Protein AF-A0A183ER84-F1 (afdb_monomer_lite)

Radius of gyration: 20.69 Å; chains: 1; bounding box: 45×25×67 Å

Structure (mmCIF, N/CA/C/O backbone):
data_AF-A0A183ER84-F1
#
_entry.id   AF-A0A183ER84-F1
#
loop_
_atom_site.group_PDB
_atom_site.id
_atom_site.type_symbol
_atom_site.label_atom_id
_atom_site.label_alt_id
_atom_site.label_comp_id
_atom_site.label_asym_id
_atom_site.label_entity_id
_atom_site.label_seq_id
_atom_site.pdbx_PDB_ins_code
_atom_site.Cartn_x
_atom_site.Cartn_y
_atom_site.Cartn_z
_atom_site.occupancy
_atom_site.B_iso_or_equiv
_atom_site.auth_seq_id
_atom_site.auth_comp_id
_atom_site.auth_asym_id
_atom_site.auth_atom_id
_atom_site.pdbx_PDB_model_num
ATOM 1 N N . MET A 1 1 ? -15.157 -8.147 42.363 1.00 47.28 1 MET A N 1
ATOM 2 C CA . MET A 1 1 ? -14.446 -7.702 41.143 1.00 47.28 1 MET A CA 1
ATOM 3 C C . MET A 1 1 ? -15.245 -6.550 40.547 1.00 47.28 1 MET A C 1
ATOM 5 O O . MET A 1 1 ? -16.428 -6.760 40.306 1.00 47.28 1 MET A O 1
ATOM 9 N N . PRO A 1 2 ? -14.696 -5.331 40.411 1.00 52.72 2 PRO A N 1
ATOM 10 C CA . PRO A 1 2 ? -15.458 -4.211 39.867 1.00 52.72 2 PRO A CA 1
ATOM 11 C C . PRO A 1 2 ? -15.802 -4.482 38.396 1.00 52.72 2 PRO A C 1
ATOM 13 O O . PRO A 1 2 ? -14.928 -4.783 37.585 1.00 52.72 2 PRO A O 1
ATOM 16 N N . ASN A 1 3 ? -17.096 -4.413 38.094 1.00 53.22 3 ASN A N 1
ATOM 17 C CA . ASN A 1 3 ? -17.698 -4.636 36.786 1.00 53.22 3 ASN A CA 1
ATOM 18 C C . ASN A 1 3 ? -17.218 -3.561 35.792 1.00 53.22 3 ASN A C 1
ATOM 20 O O . ASN A 1 3 ? -17.714 -2.434 35.794 1.00 53.22 3 ASN A O 1
ATOM 24 N N . ARG A 1 4 ? -16.218 -3.891 34.968 1.00 55.91 4 ARG A N 1
ATOM 25 C CA . ARG A 1 4 ? -15.687 -3.019 33.910 1.00 55.91 4 ARG A CA 1
ATOM 26 C C . ARG A 1 4 ? -16.557 -3.122 32.656 1.00 55.91 4 ARG A C 1
ATOM 28 O O . ARG A 1 4 ? -16.133 -3.695 31.664 1.00 55.91 4 ARG A O 1
ATOM 35 N N . ASN A 1 5 ? -17.747 -2.532 32.695 1.00 54.88 5 ASN A N 1
ATOM 36 C CA . ASN A 1 5 ? -18.473 -2.159 31.479 1.00 54.88 5 ASN A CA 1
ATOM 37 C C . ASN A 1 5 ? -18.334 -0.644 31.283 1.00 54.88 5 ASN A C 1
ATOM 39 O O . ASN A 1 5 ? -19.233 0.101 31.689 1.00 54.88 5 ASN A O 1
ATOM 43 N N . PRO A 1 6 ? -17.220 -0.141 30.709 1.00 56.69 6 PRO A N 1
ATOM 44 C CA . PRO A 1 6 ? -17.238 1.204 30.165 1.00 56.69 6 PRO A CA 1
ATOM 45 C C . PRO A 1 6 ? -18.302 1.201 29.069 1.00 56.69 6 PRO A C 1
ATOM 47 O O . PRO A 1 6 ? -18.206 0.460 28.095 1.00 56.69 6 PRO A O 1
ATOM 50 N N . LYS A 1 7 ? -19.368 1.976 29.261 1.00 56.38 7 LYS A N 1
ATOM 51 C CA . LYS A 1 7 ? -20.302 2.283 28.182 1.00 56.38 7 LYS A CA 1
ATOM 52 C C . LYS A 1 7 ? -19.489 3.061 27.148 1.00 56.38 7 LYS A C 1
ATOM 54 O O . LYS A 1 7 ? -19.315 4.264 27.313 1.00 56.38 7 LYS A O 1
ATOM 59 N N . GLU A 1 8 ? -18.901 2.373 26.170 1.00 60.44 8 GLU A N 1
ATOM 60 C CA . GLU A 1 8 ? -18.233 3.029 25.049 1.00 60.44 8 GLU A CA 1
ATOM 61 C C . GLU A 1 8 ? -19.277 3.915 24.373 1.00 60.44 8 GLU A C 1
ATOM 63 O O . GLU A 1 8 ? -20.277 3.439 23.832 1.00 60.44 8 GLU A O 1
ATOM 68 N N . ASP A 1 9 ? -19.095 5.226 24.502 1.00 72.88 9 ASP A N 1
ATOM 69 C CA . ASP A 1 9 ? -20.032 6.195 23.972 1.00 72.88 9 ASP A CA 1
ATOM 70 C C . ASP A 1 9 ? -20.082 6.052 22.446 1.00 72.88 9 ASP A C 1
ATOM 72 O O . ASP A 1 9 ? -19.088 6.238 21.739 1.00 72.88 9 ASP A O 1
ATOM 76 N N . GLN A 1 10 ? -21.255 5.691 21.924 1.00 75.44 10 GLN A N 1
ATOM 77 C CA . GLN A 1 10 ? -21.447 5.368 20.509 1.00 75.44 10 GLN A CA 1
ATOM 78 C C . GLN A 1 10 ? -21.033 6.518 19.576 1.00 75.44 10 GLN A C 1
ATOM 80 O O . GLN A 1 10 ? -20.672 6.276 18.421 1.00 75.44 10 GLN A O 1
ATOM 85 N N . LYS A 1 11 ? -21.084 7.770 20.058 1.00 76.19 11 LYS A N 1
ATOM 86 C CA . LYS A 1 11 ? -20.626 8.938 19.293 1.00 76.19 11 LYS A CA 1
ATOM 87 C C . LYS A 1 11 ? -19.111 8.927 19.141 1.00 76.19 11 LYS A C 1
ATOM 89 O O . LYS A 1 11 ? -18.620 9.125 18.033 1.00 76.19 11 LYS A O 1
ATOM 94 N N . THR A 1 12 ? -18.392 8.623 20.217 1.00 78.62 12 THR A N 1
ATOM 95 C CA . THR A 1 12 ? -16.932 8.471 20.205 1.00 78.62 12 THR A CA 1
ATOM 96 C C . THR A 1 12 ? -16.509 7.397 19.198 1.00 78.62 12 THR A C 1
ATOM 98 O O . THR A 1 12 ? -15.706 7.674 18.309 1.00 78.62 12 THR A O 1
ATOM 101 N N . LEU A 1 13 ? -17.131 6.213 19.234 1.00 78.62 13 LEU A N 1
ATOM 102 C CA . LEU A 1 13 ? -16.828 5.129 18.287 1.00 78.62 13 LEU A CA 1
ATOM 103 C C . LEU A 1 13 ? -17.099 5.504 16.822 1.00 78.62 13 LEU A C 1
ATOM 105 O O . LEU A 1 13 ? -16.315 5.139 15.947 1.00 78.62 13 LEU A O 1
ATOM 109 N N . LYS A 1 14 ? -18.169 6.257 16.537 1.00 79.62 14 LYS A N 1
ATOM 110 C CA . LYS A 1 14 ? -18.458 6.745 15.176 1.00 79.62 14 LYS A CA 1
ATOM 111 C C . LYS A 1 14 ? -17.402 7.721 14.665 1.00 79.62 14 LYS A C 1
ATOM 113 O O . LYS A 1 14 ? -17.012 7.629 13.505 1.00 79.62 14 LYS A O 1
ATOM 118 N N . ILE A 1 15 ? -16.938 8.634 15.517 1.00 84.12 15 ILE A N 1
ATOM 119 C CA . ILE A 1 15 ? -15.909 9.614 15.149 1.00 84.12 15 ILE A CA 1
ATOM 120 C C . ILE A 1 15 ? -14.587 8.896 14.863 1.00 84.12 15 ILE A C 1
ATOM 122 O O . ILE A 1 15 ? -14.015 9.082 13.791 1.00 84.12 15 ILE A O 1
ATOM 126 N N . PHE A 1 16 ? -14.148 8.016 15.768 1.00 80.38 16 PHE A N 1
ATOM 127 C CA . PHE A 1 16 ? -12.925 7.237 15.565 1.00 80.38 16 PHE A CA 1
ATOM 128 C C . PHE A 1 16 ? -13.019 6.317 14.349 1.00 80.38 16 PHE A C 1
ATOM 130 O O . PHE A 1 16 ? -12.067 6.246 13.584 1.00 80.38 16 PHE A O 1
ATOM 137 N N . SER A 1 17 ? -14.168 5.680 14.107 1.00 82.00 17 SER A N 1
ATOM 138 C CA . SER A 1 17 ? -14.369 4.856 12.913 1.00 82.00 17 SER A CA 1
ATOM 139 C C . SER A 1 17 ? -14.267 5.673 11.623 1.00 82.00 17 SER A C 1
ATOM 141 O O . SER A 1 17 ? -13.636 5.219 10.674 1.00 82.00 17 SER A O 1
ATOM 143 N N . SER A 1 18 ? -14.833 6.883 11.582 1.00 83.75 18 SER A N 1
ATOM 144 C CA . SER A 1 18 ? -14.729 7.748 10.402 1.00 83.75 18 SER A CA 1
ATOM 145 C C . SER A 1 18 ? -13.290 8.193 10.142 1.00 83.75 18 SER A C 1
ATOM 147 O O . SER A 1 18 ? -12.853 8.208 8.993 1.00 83.75 18 SER A O 1
ATOM 149 N N . ILE A 1 19 ? -12.554 8.547 11.198 1.00 84.88 19 ILE A N 1
ATOM 150 C CA . ILE A 1 19 ? -11.146 8.947 11.091 1.00 84.88 19 ILE A CA 1
ATOM 151 C C . ILE A 1 19 ? -10.289 7.753 10.664 1.00 84.88 19 ILE A C 1
ATOM 153 O O . ILE A 1 19 ? -9.479 7.888 9.757 1.00 84.88 19 ILE A O 1
ATOM 157 N N . GLN A 1 20 ? -10.513 6.576 11.251 1.00 84.56 20 GLN A N 1
ATOM 158 C CA . GLN A 1 20 ? -9.795 5.347 10.913 1.00 84.56 20 GLN A CA 1
ATOM 159 C C . GLN A 1 20 ? -9.971 4.972 9.437 1.00 84.56 20 GLN A C 1
ATOM 161 O O . GLN A 1 20 ? -9.011 4.588 8.786 1.00 84.56 20 GLN A O 1
ATOM 166 N N . VAL A 1 21 ? -11.175 5.115 8.873 1.00 85.38 21 VAL A N 1
ATOM 167 C CA . VAL A 1 21 ? -11.383 4.861 7.437 1.00 85.38 21 VAL A CA 1
ATOM 168 C C . VAL A 1 21 ? -10.543 5.816 6.586 1.00 85.38 21 VAL A C 1
ATOM 170 O O . VAL A 1 21 ? -9.919 5.382 5.622 1.00 85.38 21 VAL A O 1
ATOM 173 N N . PHE A 1 22 ? -10.489 7.099 6.947 1.00 85.62 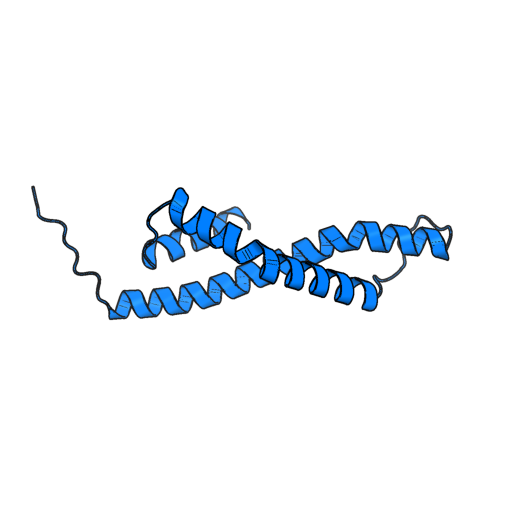22 PHE A N 1
ATOM 174 C CA . PHE A 1 22 ? -9.706 8.082 6.201 1.00 85.62 22 PHE A CA 1
ATOM 175 C C . PHE A 1 22 ? -8.197 7.818 6.294 1.00 85.62 22 PHE A C 1
ATOM 177 O O . PHE A 1 22 ? -7.512 7.812 5.268 1.00 85.62 22 PHE A O 1
ATOM 184 N N . THR A 1 23 ? -7.687 7.547 7.498 1.00 83.12 23 THR A N 1
ATOM 185 C CA . THR A 1 23 ? -6.278 7.191 7.706 1.00 83.12 23 THR A CA 1
ATOM 186 C C . THR A 1 23 ? -5.928 5.911 6.952 1.00 83.12 23 THR A C 1
ATOM 188 O O . THR A 1 23 ? -4.924 5.899 6.243 1.00 83.12 23 THR A O 1
ATOM 191 N N . ALA A 1 24 ? -6.804 4.900 6.969 1.00 84.50 24 ALA A N 1
ATOM 192 C CA . ALA A 1 24 ? -6.544 3.623 6.309 1.00 84.50 24 ALA A CA 1
ATOM 193 C C . ALA A 1 24 ? -6.489 3.782 4.790 1.00 84.50 24 ALA A C 1
ATOM 195 O O . ALA A 1 24 ? -5.665 3.155 4.122 1.00 84.50 24 ALA A O 1
ATOM 196 N N . CYS A 1 25 ? -7.325 4.662 4.232 1.00 85.88 25 CYS A N 1
ATOM 197 C CA . CYS A 1 25 ? -7.244 5.040 2.827 1.00 85.88 25 CYS A CA 1
ATOM 198 C C . CYS A 1 25 ? -5.916 5.733 2.499 1.00 85.88 25 CYS A C 1
ATOM 200 O O . CYS A 1 25 ? -5.291 5.393 1.495 1.00 85.88 25 CYS A O 1
ATOM 202 N N . PHE A 1 26 ? -5.467 6.676 3.331 1.00 85.31 26 PHE A N 1
ATOM 203 C CA . PHE A 1 26 ? -4.202 7.379 3.109 1.00 85.31 26 PHE A CA 1
ATOM 204 C C . PHE A 1 26 ? -2.990 6.447 3.246 1.00 85.31 26 PHE A C 1
ATOM 206 O O . PHE A 1 26 ? -2.107 6.453 2.389 1.00 85.31 26 PHE A O 1
ATOM 213 N N . ALA A 1 27 ? -2.978 5.593 4.271 1.00 85.44 27 ALA A N 1
ATOM 214 C CA . ALA A 1 27 ? -1.956 4.575 4.481 1.00 85.44 27 ALA A CA 1
ATOM 215 C C . ALA A 1 27 ? -1.916 3.576 3.313 1.00 85.44 27 ALA A C 1
ATOM 217 O O . ALA A 1 27 ? -0.843 3.282 2.787 1.00 85.44 27 ALA A O 1
ATOM 218 N N . GLY A 1 28 ? -3.082 3.116 2.848 1.00 86.44 28 GLY A N 1
ATOM 219 C CA . GLY A 1 28 ? -3.197 2.254 1.672 1.00 86.44 28 GLY A CA 1
ATOM 220 C C . GLY A 1 28 ? -2.706 2.924 0.387 1.00 86.44 28 GLY A C 1
ATOM 221 O O . GLY A 1 28 ? -2.043 2.279 -0.421 1.00 86.44 28 GLY A O 1
ATOM 222 N N . PHE A 1 29 ? -2.968 4.222 0.210 1.00 85.12 29 PHE A N 1
ATOM 223 C CA . PHE A 1 29 ? -2.466 4.991 -0.929 1.00 85.12 29 PHE A CA 1
ATOM 224 C C . PHE A 1 29 ? -0.940 5.135 -0.896 1.00 85.12 29 PHE A C 1
ATOM 226 O O . PHE A 1 29 ? -0.274 4.824 -1.883 1.00 85.12 29 PHE A O 1
ATOM 233 N N . ALA A 1 30 ? -0.379 5.560 0.240 1.00 86.81 30 ALA A N 1
ATOM 234 C CA . ALA A 1 30 ? 1.062 5.724 0.404 1.00 86.81 30 ALA A CA 1
ATOM 235 C C . ALA A 1 30 ? 1.804 4.389 0.231 1.00 86.81 30 ALA A C 1
ATOM 237 O O . ALA A 1 30 ? 2.808 4.322 -0.479 1.00 86.81 30 ALA A O 1
ATOM 238 N N . HIS A 1 31 ? 1.293 3.307 0.820 1.00 86.56 31 HIS A N 1
ATOM 239 C CA . HIS A 1 31 ? 1.888 1.984 0.656 1.00 86.56 31 HI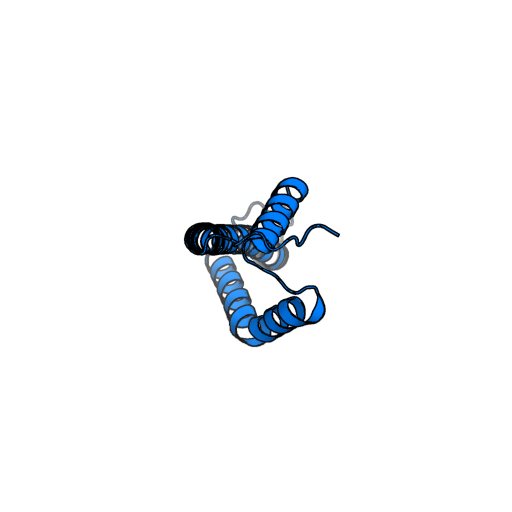S A CA 1
ATOM 240 C C . HIS A 1 31 ? 1.755 1.476 -0.785 1.00 86.56 31 HIS A C 1
ATOM 242 O O . HIS A 1 31 ? 2.740 1.018 -1.360 1.00 86.56 31 HIS A O 1
ATOM 248 N N . GLY A 1 32 ? 0.583 1.648 -1.405 1.00 86.00 32 GLY A N 1
ATOM 249 C CA . GLY A 1 32 ? 0.347 1.265 -2.795 1.00 86.00 32 GLY A CA 1
ATOM 250 C C . GLY A 1 32 ? 1.256 2.000 -3.784 1.00 86.00 32 GLY A C 1
ATOM 251 O O . GLY A 1 32 ? 1.753 1.387 -4.723 1.00 86.00 32 GLY A O 1
ATOM 252 N N . ALA A 1 33 ? 1.542 3.286 -3.562 1.00 85.00 33 ALA A N 1
ATOM 253 C CA . ALA A 1 33 ? 2.479 4.048 -4.392 1.00 85.00 33 ALA A CA 1
ATOM 254 C C . ALA A 1 33 ? 3.923 3.509 -4.304 1.00 85.00 33 ALA A C 1
ATOM 256 O O . ALA A 1 33 ? 4.634 3.445 -5.315 1.00 85.00 33 ALA A O 1
ATOM 257 N N . ASN A 1 34 ? 4.343 3.071 -3.114 1.00 89.25 34 ASN A N 1
ATOM 258 C CA . ASN A 1 34 ? 5.634 2.411 -2.918 1.00 89.25 34 ASN A CA 1
ATOM 259 C C . ASN A 1 34 ? 5.675 1.034 -3.601 1.00 89.25 34 ASN A C 1
ATOM 261 O O . ASN A 1 34 ? 6.652 0.714 -4.279 1.00 89.25 34 ASN A O 1
ATOM 265 N N . ASP A 1 35 ? 4.596 0.256 -3.508 1.00 89.75 35 ASP A N 1
ATOM 266 C CA . ASP A 1 35 ? 4.494 -1.052 -4.165 1.00 89.75 35 ASP A CA 1
ATOM 267 C C . ASP A 1 35 ? 4.525 -0.926 -5.695 1.00 89.75 35 ASP A C 1
ATOM 269 O O . ASP A 1 35 ? 5.228 -1.689 -6.362 1.00 89.75 35 ASP A O 1
ATOM 273 N N . VAL A 1 36 ? 3.838 0.076 -6.261 1.00 87.06 36 VAL A N 1
ATOM 274 C CA . VAL A 1 36 ? 3.916 0.404 -7.698 1.00 87.06 36 VAL A CA 1
ATOM 275 C C . VAL A 1 36 ? 5.364 0.699 -8.091 1.00 87.06 36 VAL A C 1
ATOM 277 O O . VAL A 1 36 ? 5.848 0.163 -9.086 1.00 87.06 36 VAL A O 1
ATOM 280 N N . SER A 1 37 ? 6.071 1.520 -7.312 1.00 86.88 37 SER A N 1
ATOM 281 C CA . SER A 1 37 ? 7.462 1.892 -7.598 1.00 86.88 37 SER A CA 1
ATOM 282 C C . SER A 1 37 ? 8.386 0.672 -7.586 1.00 86.88 37 SER A C 1
ATOM 284 O O . SER A 1 37 ? 9.175 0.485 -8.513 1.00 86.88 37 SER A O 1
ATOM 286 N N . ASN A 1 38 ? 8.223 -0.213 -6.600 1.00 87.56 38 ASN A N 1
ATOM 287 C CA . ASN A 1 38 ? 8.996 -1.449 -6.491 1.00 87.56 38 ASN A CA 1
ATOM 288 C C . ASN A 1 38 ? 8.702 -2.437 -7.632 1.00 87.56 38 ASN A C 1
ATOM 290 O O . ASN A 1 38 ? 9.618 -3.092 -8.128 1.00 87.56 38 ASN A O 1
ATOM 294 N N . ALA A 1 39 ? 7.448 -2.533 -8.080 1.00 86.00 39 ALA A N 1
ATOM 295 C CA . ALA A 1 39 ? 7.066 -3.408 -9.188 1.00 86.00 39 ALA A CA 1
ATOM 296 C C . ALA A 1 39 ? 7.520 -2.865 -10.557 1.00 86.00 39 ALA A C 1
ATOM 298 O O . ALA A 1 39 ? 7.926 -3.633 -11.433 1.00 86.00 39 ALA A O 1
ATOM 299 N N . ILE A 1 40 ? 7.460 -1.545 -10.753 1.00 87.00 40 ILE A N 1
ATOM 300 C CA . ILE A 1 40 ? 7.747 -0.891 -12.036 1.00 87.00 40 ILE A CA 1
ATOM 301 C C . ILE A 1 40 ? 9.237 -0.596 -12.240 1.00 87.00 40 ILE A C 1
ATOM 303 O O . ILE A 1 40 ? 9.679 -0.561 -13.393 1.00 87.00 40 ILE A O 1
ATOM 307 N N . ALA A 1 41 ? 10.026 -0.433 -11.174 1.00 83.69 41 ALA A N 1
ATOM 308 C CA . ALA A 1 41 ? 11.468 -0.189 -11.259 1.00 83.69 41 ALA A CA 1
ATOM 309 C C . ALA A 1 41 ? 12.210 -1.202 -12.158 1.00 83.69 41 ALA A C 1
ATOM 311 O O . ALA A 1 41 ? 12.783 -0.770 -13.160 1.00 83.69 41 ALA A O 1
ATOM 312 N N . PRO A 1 42 ? 12.157 -2.530 -11.919 1.00 86.44 42 PRO A N 1
ATOM 313 C CA . PRO A 1 42 ? 12.872 -3.496 -12.757 1.00 86.44 42 PRO A CA 1
ATOM 314 C C . PRO A 1 42 ? 12.353 -3.529 -14.201 1.00 86.44 42 PRO A C 1
ATOM 316 O O . PRO A 1 42 ? 13.133 -3.688 -15.140 1.00 86.44 42 PRO A O 1
ATOM 319 N N . LEU A 1 43 ? 11.043 -3.343 -14.394 1.00 84.50 43 LEU A N 1
ATOM 320 C CA . LEU A 1 43 ? 10.422 -3.344 -15.718 1.00 84.50 43 LEU A CA 1
ATOM 321 C C . LEU A 1 43 ? 10.879 -2.136 -16.548 1.00 84.50 43 LEU A C 1
ATOM 323 O O . LEU A 1 43 ? 11.198 -2.260 -17.729 1.00 84.50 43 LEU A O 1
ATOM 327 N N . THR A 1 44 ? 10.971 -0.975 -15.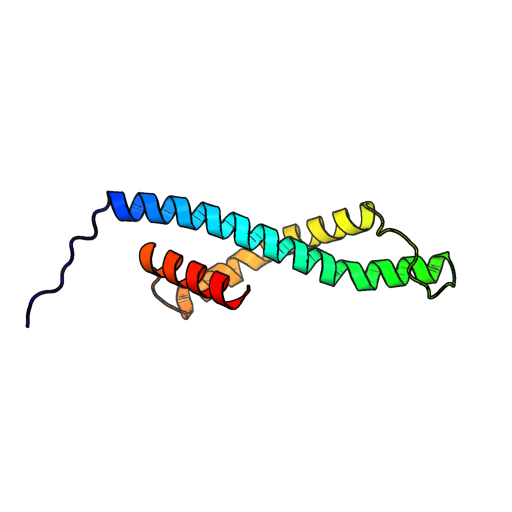904 1.00 83.31 44 THR A N 1
ATOM 328 C CA . THR A 1 44 ? 11.491 0.255 -16.505 1.00 83.31 44 THR A CA 1
ATOM 329 C C . THR A 1 44 ? 12.970 0.113 -16.838 1.00 83.31 44 THR A C 1
ATOM 331 O O . THR A 1 44 ? 13.370 0.441 -17.955 1.00 83.31 44 THR A O 1
ATOM 334 N N . SER A 1 45 ? 13.772 -0.439 -15.922 1.00 82.69 45 SER A N 1
ATOM 335 C CA . SER A 1 45 ? 15.188 -0.722 -16.172 1.00 82.69 45 SER A CA 1
ATOM 336 C C . SER A 1 45 ? 15.383 -1.610 -17.397 1.00 82.69 45 SER A C 1
ATOM 338 O O . SER A 1 45 ? 16.205 -1.295 -18.256 1.00 82.69 45 SER A O 1
ATOM 340 N N . LEU A 1 46 ? 14.581 -2.669 -17.535 1.00 84.00 46 LEU A N 1
ATOM 341 C CA . LEU A 1 46 ? 14.644 -3.569 -18.686 1.00 84.00 46 LEU A CA 1
ATOM 342 C C . LEU A 1 46 ? 14.318 -2.852 -20.006 1.00 84.00 46 LEU A C 1
ATOM 344 O O . LEU A 1 46 ? 15.023 -3.041 -20.996 1.00 84.00 46 LEU A O 1
ATOM 348 N N . ILE A 1 47 ? 13.279 -2.011 -20.026 1.00 81.75 47 ILE A N 1
ATOM 349 C CA . ILE A 1 47 ? 12.875 -1.260 -21.225 1.00 81.75 47 ILE A CA 1
ATOM 350 C C . ILE A 1 47 ? 13.960 -0.259 -21.645 1.00 81.75 47 ILE A C 1
ATOM 352 O O . ILE A 1 47 ? 14.234 -0.127 -22.841 1.00 81.75 47 ILE A O 1
ATOM 356 N N . ILE A 1 48 ? 14.578 0.435 -20.683 1.00 79.19 48 ILE A N 1
ATOM 357 C CA . ILE A 1 48 ? 15.658 1.399 -20.947 1.00 79.19 48 ILE A CA 1
ATOM 358 C C . ILE A 1 48 ? 16.882 0.679 -21.523 1.00 79.19 48 ILE A C 1
ATOM 360 O O . ILE A 1 48 ? 17.394 1.095 -22.562 1.00 79.19 48 ILE A O 1
ATOM 364 N N . ILE A 1 49 ? 17.301 -0.433 -20.909 1.00 82.38 49 ILE A N 1
ATOM 365 C CA . ILE A 1 49 ? 18.435 -1.235 -21.392 1.00 82.38 49 ILE A CA 1
ATOM 366 C C . ILE A 1 49 ? 18.157 -1.760 -22.806 1.00 82.38 49 ILE A C 1
ATOM 368 O O . ILE A 1 49 ? 19.018 -1.660 -23.677 1.00 82.38 49 ILE A O 1
ATOM 372 N N . TYR A 1 50 ? 16.950 -2.271 -23.064 1.00 81.50 50 TYR A N 1
ATOM 373 C CA . TYR A 1 50 ? 16.578 -2.800 -24.377 1.00 81.50 50 TYR A CA 1
ATOM 374 C C . TYR A 1 50 ? 16.596 -1.733 -25.483 1.00 81.50 50 TYR A C 1
ATOM 376 O O . TYR A 1 50 ? 16.978 -2.027 -26.613 1.00 81.50 50 TYR A O 1
ATOM 384 N N . LYS A 1 51 ? 16.182 -0.496 -25.180 1.00 75.88 51 LYS A N 1
ATOM 385 C CA . LYS A 1 51 ? 16.111 0.586 -26.176 1.00 75.88 51 LYS A CA 1
ATOM 386 C C . LYS A 1 51 ? 17.433 1.313 -26.399 1.00 75.88 51 LYS A C 1
ATOM 388 O O . LYS A 1 51 ? 17.713 1.690 -27.533 1.00 75.88 51 LYS A O 1
ATOM 393 N N . THR A 1 52 ? 18.203 1.548 -25.342 1.00 72.06 52 THR A N 1
ATOM 394 C CA . THR A 1 52 ? 19.368 2.445 -25.391 1.00 72.06 52 THR A CA 1
ATOM 395 C C . THR A 1 52 ? 20.693 1.677 -25.367 1.00 72.06 52 THR A C 1
ATOM 397 O O . THR A 1 52 ? 21.725 2.252 -25.689 1.00 72.06 52 THR A O 1
ATOM 400 N N . VAL A 1 53 ? 20.685 0.379 -25.012 1.00 66.75 53 VAL A N 1
ATOM 401 C CA . VAL A 1 53 ? 21.894 -0.451 -24.787 1.00 66.75 53 VAL A CA 1
ATOM 402 C C . VAL A 1 53 ? 22.847 0.186 -23.759 1.00 66.75 53 VAL A C 1
ATOM 404 O O . VAL A 1 53 ? 24.023 -0.149 -23.659 1.00 66.75 53 VAL A O 1
ATOM 407 N N . ASP A 1 54 ? 22.321 1.113 -22.960 1.00 64.12 54 ASP A N 1
ATOM 408 C CA . ASP A 1 54 ? 23.055 1.882 -21.972 1.00 64.12 54 ASP A CA 1
ATOM 409 C C . ASP A 1 54 ? 22.557 1.493 -20.578 1.00 64.12 54 ASP A C 1
ATOM 411 O O . ASP A 1 54 ? 21.353 1.404 -20.319 1.00 64.12 54 ASP A O 1
ATOM 415 N N . VAL A 1 55 ? 23.506 1.197 -19.691 1.00 61.84 55 VAL A N 1
ATOM 416 C CA . VAL A 1 55 ? 23.246 0.733 -18.319 1.00 61.84 55 VAL A CA 1
ATOM 417 C C . VAL A 1 55 ? 23.046 1.918 -17.368 1.00 61.84 55 VAL A C 1
ATOM 419 O O . VAL A 1 55 ? 22.598 1.747 -16.232 1.00 61.84 55 VAL A O 1
ATOM 422 N N . ARG A 1 56 ? 23.370 3.144 -17.800 1.00 59.00 56 ARG A N 1
ATOM 423 C CA . ARG A 1 56 ? 23.139 4.349 -17.011 1.00 59.00 56 ARG A CA 1
ATOM 424 C C . ARG A 1 56 ? 21.660 4.683 -17.158 1.00 59.00 56 ARG A C 1
ATOM 426 O O . ARG A 1 56 ? 21.198 5.148 -18.193 1.00 59.00 56 ARG A O 1
ATOM 433 N N . GLN A 1 57 ? 20.902 4.433 -16.094 1.00 59.75 57 GLN A N 1
ATOM 434 C CA . GLN A 1 57 ? 19.466 4.700 -15.996 1.00 59.75 57 GLN A CA 1
ATOM 435 C C . GLN A 1 57 ? 19.139 6.208 -15.965 1.00 59.75 57 GLN A C 1
ATOM 437 O O . GLN A 1 57 ? 18.480 6.695 -15.058 1.00 59.75 57 GLN A O 1
ATOM 442 N N . HIS A 1 58 ? 19.611 6.969 -16.952 1.00 53.94 58 HIS A N 1
ATOM 443 C CA . HIS A 1 58 ? 19.339 8.398 -17.135 1.00 53.94 58 HIS A CA 1
ATOM 444 C C . HIS A 1 58 ? 18.001 8.657 -17.858 1.00 53.94 58 HIS A C 1
ATOM 446 O O . HIS A 1 58 ? 17.768 9.756 -18.355 1.00 53.94 58 HIS A O 1
ATOM 452 N N . GLY A 1 59 ? 17.136 7.646 -17.970 1.00 58.47 59 GLY A N 1
ATOM 453 C CA . GLY A 1 59 ? 15.821 7.766 -18.592 1.00 58.47 59 GLY A CA 1
ATOM 454 C C . GLY A 1 59 ? 14.731 7.928 -17.540 1.00 58.47 59 GLY A C 1
ATOM 455 O O . GLY A 1 59 ? 14.652 7.122 -16.615 1.00 58.47 59 GLY A O 1
ATOM 456 N N . GLU A 1 60 ? 13.877 8.938 -17.698 1.00 63.50 60 GLU A N 1
ATOM 457 C CA . GLU A 1 60 ? 12.652 9.061 -16.907 1.00 63.50 60 GLU A CA 1
ATOM 458 C C . GLU A 1 60 ? 11.750 7.835 -17.105 1.00 63.50 60 GLU A C 1
ATOM 460 O O . GLU A 1 60 ? 11.596 7.311 -18.215 1.00 63.50 60 GLU A O 1
ATOM 465 N N . THR A 1 61 ? 11.133 7.381 -16.014 1.00 68.38 61 THR A N 1
ATOM 466 C CA . THR A 1 61 ? 10.164 6.285 -16.023 1.00 68.38 61 THR A CA 1
ATOM 467 C C . THR A 1 61 ? 8.983 6.655 -16.926 1.00 68.38 61 THR A C 1
ATOM 469 O O . THR A 1 61 ? 8.304 7.650 -16.662 1.00 68.38 61 THR A O 1
ATOM 472 N N . PRO A 1 62 ? 8.679 5.878 -17.980 1.00 77.06 62 PRO A N 1
ATOM 473 C CA . PRO A 1 62 ? 7.603 6.241 -18.884 1.00 77.06 62 PRO A CA 1
ATOM 474 C C . PRO A 1 62 ? 6.238 6.154 -18.194 1.00 77.06 62 PRO A C 1
ATOM 476 O O . PRO A 1 62 ? 5.890 5.126 -17.607 1.00 77.06 62 PRO A O 1
ATOM 479 N N . ILE A 1 63 ? 5.418 7.198 -18.342 1.00 81.44 63 ILE A N 1
ATOM 480 C CA . ILE A 1 63 ? 4.109 7.301 -17.674 1.00 81.44 63 ILE A CA 1
ATOM 481 C C . ILE A 1 63 ? 3.158 6.138 -18.010 1.00 81.44 63 ILE A C 1
ATOM 483 O O . ILE A 1 63 ? 2.380 5.708 -17.163 1.00 81.44 63 ILE A O 1
ATOM 487 N N . TYR A 1 64 ? 3.250 5.565 -19.216 1.00 83.69 64 TYR A N 1
ATOM 488 C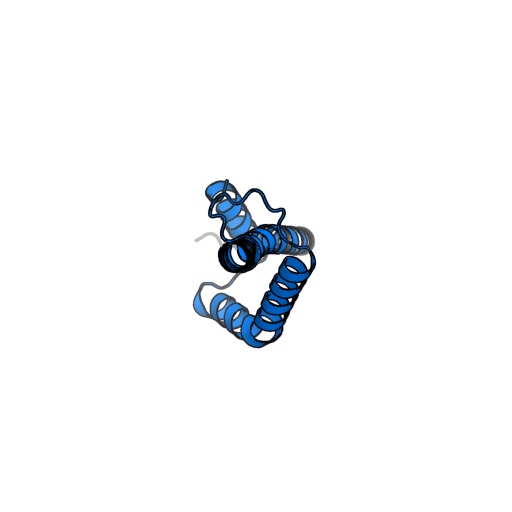 CA . TYR A 1 64 ? 2.427 4.418 -19.620 1.00 83.69 64 TYR A CA 1
ATOM 489 C C . TYR A 1 64 ? 2.752 3.144 -18.827 1.00 83.69 64 TYR A C 1
ATOM 491 O O . TYR A 1 64 ? 1.851 2.356 -18.544 1.00 83.69 64 TYR A O 1
ATOM 499 N N . VAL A 1 65 ? 4.014 2.955 -18.428 1.00 84.12 65 VAL A N 1
ATOM 500 C CA . VAL A 1 65 ? 4.431 1.813 -17.601 1.00 84.12 65 VAL A CA 1
ATOM 501 C C . VAL A 1 65 ? 3.911 1.983 -16.175 1.00 84.12 65 VAL A C 1
ATOM 503 O O . VAL A 1 65 ? 3.411 1.029 -15.580 1.00 84.12 65 VAL A O 1
ATOM 506 N N . LEU A 1 66 ? 3.952 3.212 -15.653 1.00 84.69 66 LEU A N 1
ATOM 507 C CA . LEU A 1 66 ? 3.392 3.536 -14.342 1.00 84.69 66 LEU A CA 1
ATOM 508 C C . LEU A 1 66 ? 1.879 3.273 -14.300 1.00 84.69 66 LEU A C 1
ATOM 510 O O . LEU A 1 66 ? 1.394 2.596 -13.395 1.00 84.69 66 LEU A O 1
ATOM 514 N N . MET A 1 67 ? 1.145 3.733 -15.319 1.00 86.75 67 MET A N 1
ATOM 515 C CA . MET A 1 67 ? -0.296 3.486 -15.455 1.00 86.75 67 MET A CA 1
ATOM 516 C C . MET A 1 67 ? -0.623 1.988 -15.522 1.00 86.75 67 MET A C 1
ATOM 518 O O . MET A 1 67 ? -1.585 1.542 -14.897 1.00 86.75 67 MET A O 1
ATOM 522 N N . PHE A 1 68 ? 0.193 1.197 -16.227 1.00 89.19 68 PHE A N 1
ATOM 523 C CA . PHE A 1 68 ? 0.049 -0.260 -16.258 1.00 89.19 68 PHE A CA 1
ATOM 524 C C . PHE A 1 68 ? 0.237 -0.891 -14.869 1.00 89.19 68 PHE A C 1
ATOM 526 O O . PHE A 1 68 ? -0.571 -1.729 -14.471 1.00 89.19 68 PHE A O 1
ATOM 533 N N . GLY A 1 69 ? 1.249 -0.460 -14.108 1.00 88.44 69 GLY A N 1
ATOM 534 C CA . GLY A 1 69 ? 1.495 -0.946 -12.745 1.00 88.44 69 GLY A CA 1
ATOM 535 C C . GLY A 1 69 ? 0.336 -0.666 -11.792 1.00 88.44 69 GLY A C 1
ATOM 536 O O . GLY A 1 69 ? -0.111 -1.567 -11.080 1.00 88.44 69 GLY A O 1
ATOM 537 N N . VAL A 1 70 ? -0.204 0.556 -11.830 1.00 87.94 70 VAL A N 1
ATOM 538 C CA . VAL A 1 70 ? -1.372 0.938 -11.021 1.00 87.94 70 VAL A CA 1
ATOM 539 C C . VAL A 1 70 ? -2.585 0.079 -11.382 1.00 87.94 70 VAL A C 1
ATOM 541 O O . VAL A 1 70 ? -3.219 -0.487 -10.493 1.00 87.94 70 VAL A O 1
ATOM 544 N N . LEU A 1 71 ? -2.884 -0.084 -12.675 1.00 91.12 71 LEU A N 1
ATOM 545 C CA . LEU A 1 71 ? -4.003 -0.918 -13.125 1.00 91.12 71 LEU A CA 1
ATOM 546 C C . LEU A 1 71 ? -3.842 -2.382 -12.699 1.00 91.12 71 LEU A C 1
ATOM 548 O O . LEU A 1 71 ? -4.803 -2.983 -12.220 1.00 91.12 71 LEU A O 1
ATOM 552 N N . ALA A 1 72 ? -2.639 -2.945 -12.821 1.00 89.81 72 ALA A N 1
ATOM 553 C CA . ALA A 1 72 ? -2.358 -4.318 -12.414 1.00 89.81 72 ALA A CA 1
ATOM 554 C C . ALA A 1 72 ? -2.581 -4.530 -10.906 1.00 89.81 72 ALA A C 1
ATOM 556 O O . ALA A 1 72 ? -3.234 -5.501 -10.512 1.00 89.81 72 ALA A O 1
ATOM 557 N N . ILE A 1 73 ? -2.111 -3.601 -10.065 1.00 89.19 73 ILE A N 1
ATOM 558 C CA . ILE A 1 73 ? -2.324 -3.655 -8.611 1.00 89.19 73 ILE A CA 1
ATOM 559 C C . ILE A 1 73 ? -3.809 -3.488 -8.275 1.00 89.19 73 ILE A C 1
ATOM 561 O O . ILE A 1 73 ? -4.344 -4.278 -7.497 1.00 89.19 73 ILE A O 1
ATOM 565 N N . CYS A 1 74 ? -4.516 -2.540 -8.901 1.00 89.62 74 CYS A N 1
ATOM 566 C CA . CYS A 1 74 ? -5.959 -2.372 -8.705 1.00 89.62 74 CYS A CA 1
ATOM 567 C C . CYS A 1 74 ? -6.741 -3.651 -9.043 1.00 89.62 74 CYS A C 1
ATOM 569 O O . CYS A 1 74 ? -7.589 -4.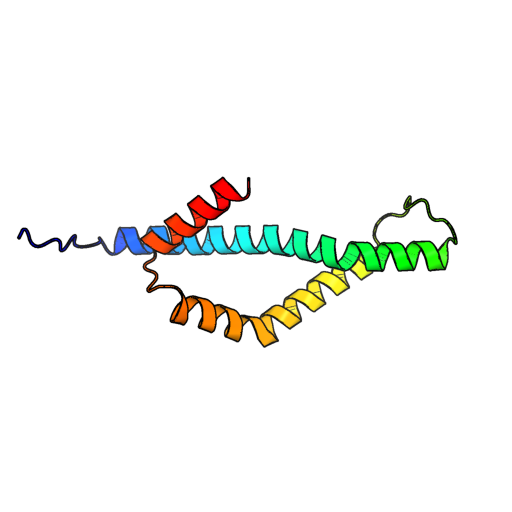079 -8.258 1.00 89.62 74 CYS A O 1
ATOM 571 N N . VAL A 1 75 ? -6.437 -4.299 -10.171 1.00 92.50 75 VAL A N 1
ATOM 572 C CA . VAL A 1 75 ? -7.078 -5.565 -10.566 1.00 92.50 75 VAL A CA 1
ATOM 573 C C . VAL A 1 75 ? -6.754 -6.682 -9.568 1.00 92.50 75 VAL A C 1
ATOM 575 O O . VAL A 1 75 ? -7.654 -7.424 -9.164 1.00 92.50 75 VAL A O 1
ATOM 578 N N . GLY A 1 76 ? -5.504 -6.784 -9.111 1.00 88.88 76 GLY A N 1
ATOM 579 C CA . GLY A 1 76 ? -5.102 -7.746 -8.081 1.00 88.88 76 GLY A CA 1
ATOM 580 C C . GLY A 1 76 ? -5.849 -7.549 -6.757 1.00 88.88 76 GLY A C 1
ATOM 581 O O . GLY A 1 76 ? -6.346 -8.512 -6.169 1.00 88.88 76 GLY A O 1
ATOM 582 N N . LEU A 1 77 ? -6.009 -6.299 -6.316 1.00 87.94 77 LEU A N 1
ATOM 583 C CA . LEU A 1 77 ? -6.739 -5.964 -5.091 1.00 87.94 77 LEU A CA 1
ATOM 584 C C . LEU A 1 77 ? -8.239 -6.260 -5.205 1.00 87.94 77 LEU A C 1
ATOM 586 O O . LEU A 1 77 ? -8.816 -6.813 -4.271 1.00 87.94 77 LEU A O 1
ATOM 590 N N . VAL A 1 78 ? -8.876 -5.962 -6.339 1.00 89.12 78 VAL A N 1
ATOM 591 C CA . VAL A 1 78 ? -10.306 -6.264 -6.538 1.00 89.12 78 VAL A CA 1
ATOM 592 C C . VAL A 1 78 ? -10.553 -7.776 -6.576 1.00 89.12 78 VAL A C 1
ATOM 594 O O . VAL A 1 78 ? -11.513 -8.263 -5.980 1.00 89.12 78 VAL A O 1
ATOM 597 N N . THR A 1 79 ? -9.676 -8.533 -7.238 1.00 91.94 79 THR A N 1
ATOM 598 C CA . THR A 1 79 ? -9.858 -9.981 -7.433 1.00 91.94 79 THR A CA 1
ATOM 599 C C . THR A 1 79 ? -9.458 -10.820 -6.221 1.00 91.94 79 THR A C 1
ATOM 601 O O . THR A 1 79 ? -10.121 -11.813 -5.934 1.00 91.94 79 THR A O 1
ATOM 604 N N . LEU A 1 80 ? -8.401 -10.449 -5.490 1.00 90.44 80 LEU A N 1
ATOM 605 C CA . LEU A 1 80 ? -7.853 -11.252 -4.384 1.00 90.44 80 LEU A CA 1
ATOM 606 C C . LEU A 1 80 ? -7.897 -10.544 -3.023 1.00 90.44 80 LEU A C 1
ATOM 608 O O . LEU A 1 80 ? -7.823 -11.212 -1.986 1.00 90.44 80 LEU A O 1
ATOM 612 N N . GLY A 1 81 ? -8.072 -9.222 -2.990 1.00 86.06 81 GLY A N 1
ATOM 613 C CA . GLY A 1 81 ? -8.034 -8.430 -1.757 1.00 86.06 81 GLY A CA 1
ATOM 614 C C . GLY A 1 81 ? -9.118 -8.816 -0.753 1.00 86.06 81 GLY A C 1
ATOM 615 O O . GLY A 1 81 ? -8.840 -8.894 0.442 1.00 86.06 81 GLY A O 1
ATOM 616 N N . TYR A 1 82 ? -10.321 -9.189 -1.208 1.00 85.12 82 TYR A N 1
ATOM 617 C CA . TYR A 1 82 ? -11.393 -9.639 -0.306 1.00 85.12 82 TYR A CA 1
ATOM 618 C C . TYR A 1 82 ? -10.994 -10.883 0.510 1.00 85.12 82 TYR A C 1
ATOM 620 O O . TYR A 1 82 ? -11.402 -11.038 1.664 1.00 85.12 82 TYR A O 1
ATOM 628 N N . LYS A 1 83 ? -10.165 -11.769 -0.063 1.00 86.50 83 LYS A N 1
ATOM 629 C CA . LYS A 1 83 ? -9.677 -12.979 0.608 1.00 86.50 83 LYS A CA 1
ATOM 630 C C . LYS A 1 83 ? -8.658 -12.628 1.691 1.00 86.50 83 LYS A C 1
ATOM 632 O O . LYS A 1 83 ? -8.691 -13.226 2.769 1.00 86.50 83 LYS A O 1
ATOM 637 N N . VAL A 1 84 ? -7.803 -11.639 1.430 1.00 85.69 84 VAL A N 1
ATOM 638 C CA . VAL A 1 84 ? -6.826 -11.117 2.398 1.00 85.69 84 VAL A CA 1
ATOM 639 C C . VAL A 1 84 ? -7.546 -10.417 3.547 1.00 85.69 84 VAL A C 1
ATOM 641 O O . VAL A 1 84 ? -7.357 -10.809 4.697 1.00 85.69 84 VAL A O 1
ATOM 644 N N . ILE A 1 85 ? -8.452 -9.480 3.244 1.00 85.25 85 ILE A N 1
ATOM 645 C CA . ILE A 1 85 ? -9.231 -8.735 4.248 1.00 85.25 85 ILE A CA 1
ATOM 646 C C . ILE A 1 85 ? -10.007 -9.700 5.148 1.00 85.25 85 ILE A C 1
ATOM 648 O O . ILE A 1 85 ? -9.951 -9.591 6.372 1.00 85.25 85 ILE A O 1
ATOM 652 N N . ARG A 1 86 ? -10.675 -10.704 4.563 1.00 82.62 86 ARG A N 1
ATOM 653 C CA . ARG A 1 86 ? -11.397 -11.721 5.338 1.00 82.62 86 ARG A CA 1
ATOM 654 C C . ARG A 1 86 ? -10.461 -12.526 6.236 1.00 82.62 86 ARG A C 1
ATOM 656 O O . ARG A 1 86 ? -10.819 -12.812 7.374 1.00 82.62 86 ARG A O 1
ATOM 663 N N . THR A 1 87 ? -9.285 -12.904 5.741 1.00 83.25 87 THR A N 1
ATOM 664 C CA . THR A 1 87 ? -8.319 -13.703 6.509 1.00 83.25 87 THR A CA 1
ATOM 665 C C . THR A 1 87 ? -7.762 -12.911 7.689 1.00 83.25 87 THR A C 1
ATOM 667 O O . THR A 1 87 ? -7.766 -13.421 8.806 1.00 83.25 87 THR A O 1
ATOM 670 N N . VAL A 1 88 ? -7.360 -11.659 7.470 1.00 82.69 88 VAL A N 1
ATOM 671 C CA . VAL A 1 88 ? -6.861 -10.773 8.530 1.00 82.69 88 VAL A CA 1
ATOM 672 C C . VAL A 1 88 ? -7.966 -10.477 9.550 1.00 82.69 88 VAL A C 1
ATOM 674 O O . VAL A 1 88 ? -7.759 -10.671 10.744 1.00 82.69 88 VAL A O 1
ATOM 677 N N . GLY A 1 89 ? -9.169 -10.114 9.094 1.00 74.81 89 GLY A N 1
ATOM 678 C CA . GLY A 1 89 ? -10.275 -9.735 9.978 1.00 74.81 89 GLY A CA 1
ATOM 679 C C . GLY A 1 89 ? -10.870 -10.880 10.804 1.00 74.81 89 GLY A C 1
ATOM 680 O O . GLY A 1 89 ? -11.445 -10.630 11.856 1.00 74.81 89 GLY A O 1
ATOM 681 N N . THR A 1 90 ? -10.740 -12.136 10.361 1.00 73.50 90 THR A N 1
ATOM 682 C CA . THR A 1 90 ? -11.301 -13.293 11.090 1.00 73.50 90 THR A CA 1
ATOM 683 C C . THR A 1 90 ? -10.275 -14.096 11.882 1.00 73.50 90 THR A C 1
ATOM 685 O O . THR A 1 90 ? -10.664 -14.747 12.847 1.00 73.50 90 THR A O 1
ATOM 688 N N . LYS A 1 91 ? -8.988 -14.083 11.500 1.00 64.19 91 LYS A N 1
ATOM 689 C CA . LYS A 1 91 ? -7.963 -14.940 12.124 1.00 64.19 91 LYS A CA 1
ATOM 690 C C . LYS A 1 91 ? -6.982 -14.215 13.045 1.00 64.19 91 LYS A C 1
ATOM 692 O O . LYS A 1 91 ? -6.322 -14.901 13.816 1.00 64.19 91 LYS A O 1
ATOM 697 N N . MET A 1 92 ? -6.854 -12.886 12.969 1.00 62.91 92 MET A N 1
ATOM 698 C CA . MET A 1 92 ? -5.868 -12.150 13.780 1.00 62.91 92 MET A CA 1
ATOM 699 C C . MET A 1 92 ? -6.427 -11.633 15.112 1.00 62.91 92 MET A C 1
ATOM 701 O O . MET A 1 92 ? -5.826 -11.904 16.145 1.00 62.91 92 MET A O 1
ATOM 705 N N . SER A 1 93 ? -7.551 -10.904 15.134 1.00 61.97 93 SER A N 1
ATOM 706 C CA . SER A 1 93 ? -8.171 -10.428 16.387 1.00 61.97 93 SER A CA 1
ATOM 707 C C . SER A 1 93 ? -9.576 -9.853 16.156 1.00 61.97 93 SER A C 1
ATOM 709 O O . SER A 1 93 ? -9.894 -9.425 15.047 1.00 61.97 93 SER A O 1
ATOM 711 N N . HIS A 1 94 ? -10.413 -9.806 17.199 1.00 64.31 94 HIS A N 1
ATOM 712 C CA . HIS A 1 94 ? -11.712 -9.125 17.169 1.00 64.31 94 HIS A CA 1
ATOM 713 C C . HIS A 1 94 ? -11.486 -7.607 17.293 1.00 64.31 94 HIS A C 1
ATOM 715 O O . HIS A 1 94 ? -11.219 -7.099 18.380 1.00 64.31 94 HIS A O 1
ATOM 721 N N . ILE A 1 95 ? -11.518 -6.891 16.166 1.00 67.81 95 ILE A N 1
ATOM 722 C CA . ILE A 1 95 ? -11.145 -5.469 16.096 1.00 67.81 95 ILE A CA 1
ATOM 723 C C . ILE A 1 95 ? -12.370 -4.581 16.361 1.00 67.81 95 ILE A C 1
ATOM 725 O O . ILE A 1 95 ? -13.328 -4.588 15.590 1.00 67.81 95 ILE A O 1
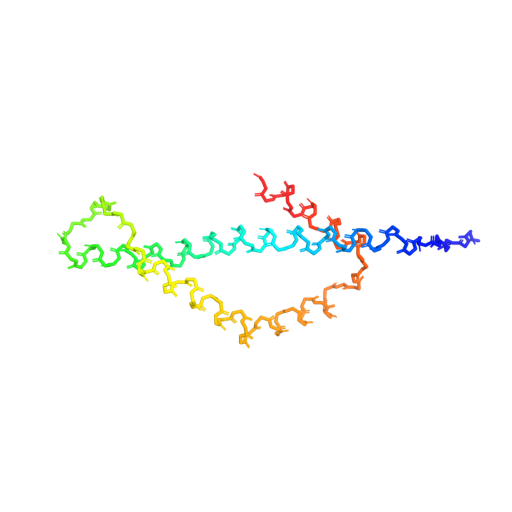ATOM 729 N N . ASN A 1 96 ? -12.307 -3.773 17.424 1.00 72.88 96 ASN A N 1
ATOM 730 C CA . ASN A 1 96 ? -13.196 -2.625 17.665 1.00 72.88 96 ASN A CA 1
ATOM 731 C C . ASN A 1 96 ? -12.549 -1.341 17.076 1.00 72.88 96 ASN A C 1
ATOM 733 O O . ASN A 1 96 ? -11.315 -1.284 17.031 1.00 72.88 96 ASN A O 1
ATOM 737 N N . PRO A 1 97 ? -13.290 -0.285 16.674 1.00 69.19 97 PRO A N 1
ATOM 738 C CA . PRO A 1 97 ? -12.718 0.912 16.033 1.00 69.19 97 PRO A CA 1
ATOM 739 C C . PRO A 1 97 ? -11.574 1.570 16.821 1.00 69.19 97 PRO A C 1
ATOM 741 O O . PRO A 1 97 ? -10.568 1.978 16.249 1.00 69.19 97 PRO A O 1
ATOM 744 N N . ALA A 1 98 ? -11.669 1.598 18.154 1.00 74.44 98 ALA A N 1
ATOM 745 C CA . ALA A 1 98 ? -10.598 2.113 19.007 1.00 74.44 98 ALA A CA 1
ATOM 746 C C . ALA A 1 98 ? -9.297 1.294 18.878 1.00 74.44 98 ALA A C 1
ATOM 748 O O . ALA A 1 98 ? -8.218 1.861 18.727 1.00 74.44 98 ALA A O 1
ATOM 749 N N . SER A 1 99 ? -9.395 -0.041 18.869 1.00 79.12 99 SER A N 1
ATOM 750 C CA . SER A 1 99 ? -8.235 -0.924 18.674 1.00 79.12 99 SER A CA 1
ATOM 751 C C . SER A 1 99 ? -7.664 -0.845 17.257 1.00 79.12 99 SER A C 1
ATOM 753 O O . SER A 1 99 ? -6.451 -0.919 17.087 1.00 79.12 99 SER A O 1
ATOM 755 N N . GLY A 1 100 ? -8.521 -0.631 16.253 1.00 78.12 100 GLY A N 1
ATOM 756 C CA . GLY A 1 100 ? -8.100 -0.408 14.872 1.00 78.12 100 GLY A CA 1
ATOM 757 C C . GLY A 1 100 ? -7.249 0.852 14.736 1.00 78.12 100 GLY A C 1
ATOM 758 O O . GLY A 1 100 ? -6.152 0.784 14.191 1.00 78.12 100 GLY A O 1
ATOM 759 N N . PHE A 1 101 ? -7.693 1.962 15.334 1.00 80.38 101 PHE A N 1
ATOM 760 C CA . PHE A 1 101 ? -6.919 3.203 15.392 1.00 80.38 101 PHE A CA 1
ATOM 761 C C . PHE A 1 101 ? -5.562 3.025 16.095 1.00 80.38 101 PHE A C 1
ATOM 763 O O . PHE A 1 101 ? -4.550 3.519 15.608 1.00 80.38 101 PHE A O 1
ATOM 770 N N . THR A 1 102 ? -5.504 2.298 17.218 1.00 82.00 102 THR A N 1
ATOM 771 C CA . THR A 1 102 ? -4.231 2.053 17.924 1.00 82.00 102 THR A CA 1
ATOM 772 C C . THR A 1 102 ? -3.245 1.233 17.092 1.00 82.00 102 THR A C 1
ATOM 774 O O . THR A 1 102 ? -2.058 1.556 17.080 1.00 82.00 102 THR A O 1
ATOM 777 N N . ILE A 1 103 ? -3.714 0.195 16.389 1.00 83.75 103 ILE A N 1
ATOM 778 C CA . ILE A 1 103 ? -2.872 -0.608 15.485 1.00 83.75 103 ILE A CA 1
ATOM 779 C C . ILE A 1 103 ? -2.303 0.279 14.381 1.00 83.75 103 ILE A C 1
ATOM 781 O O . ILE A 1 103 ? -1.110 0.226 14.098 1.00 83.75 103 ILE A O 1
ATOM 785 N N . GLU A 1 104 ? -3.151 1.111 13.788 1.00 81.06 104 GLU A N 1
ATOM 786 C CA . GLU A 1 104 ? -2.769 1.996 12.696 1.00 81.06 104 GLU A CA 1
ATOM 787 C C . GLU A 1 104 ? -1.763 3.063 13.142 1.00 81.06 104 GLU A C 1
ATOM 789 O O . GLU A 1 104 ? -0.757 3.289 12.474 1.00 81.06 104 GLU A O 1
ATOM 794 N N . PHE A 1 105 ? -1.976 3.652 14.321 1.00 83.12 105 PHE A N 1
ATOM 795 C CA . PHE A 1 105 ? -1.044 4.596 14.930 1.00 83.12 105 PHE A CA 1
ATOM 796 C C . PHE A 1 105 ? 0.301 3.938 15.263 1.00 83.12 105 PHE A C 1
ATOM 798 O O . PHE A 1 105 ? 1.351 4.491 14.948 1.00 83.12 105 PHE A O 1
ATOM 805 N N . GLY A 1 106 ? 0.291 2.738 15.853 1.00 84.81 106 GLY A N 1
ATOM 806 C CA . GLY A 1 106 ? 1.517 1.990 16.140 1.00 84.81 106 GLY A CA 1
ATOM 807 C C . GLY A 1 106 ? 2.283 1.605 14.872 1.00 84.81 106 GLY A C 1
ATOM 808 O O . GLY A 1 106 ? 3.508 1.736 14.828 1.00 84.81 106 GLY A O 1
ATOM 809 N N . ALA A 1 107 ? 1.569 1.190 13.822 1.00 82.69 107 ALA A N 1
ATOM 810 C CA . ALA A 1 107 ? 2.158 0.909 12.517 1.00 82.69 107 ALA A CA 1
ATOM 811 C C . ALA A 1 107 ? 2.777 2.172 11.904 1.00 82.69 107 ALA A C 1
ATOM 813 O O . ALA A 1 107 ? 3.914 2.115 11.449 1.00 82.69 107 ALA A O 1
ATOM 814 N N . ALA A 1 108 ? 2.085 3.313 11.961 1.00 81.31 108 ALA A N 1
ATOM 815 C CA . ALA A 1 108 ? 2.598 4.588 11.464 1.00 81.31 108 ALA A CA 1
ATOM 816 C C . ALA A 1 108 ? 3.860 5.046 12.212 1.00 81.31 108 ALA A C 1
ATOM 818 O O . ALA A 1 108 ? 4.810 5.489 11.578 1.00 81.31 108 ALA A O 1
ATOM 819 N N . VAL A 1 109 ? 3.900 4.899 13.541 1.00 85.19 109 VAL A N 1
ATOM 820 C CA . VAL A 1 109 ? 5.087 5.223 14.352 1.00 85.19 109 VAL A CA 1
ATOM 821 C C . VAL A 1 109 ? 6.268 4.301 14.035 1.00 85.19 109 VAL A C 1
ATOM 823 O O . VAL A 1 109 ? 7.405 4.746 14.086 1.00 85.19 109 VAL A O 1
ATOM 826 N N . THR A 1 110 ? 6.010 3.027 13.728 1.00 83.44 110 THR A N 1
ATOM 827 C CA . THR A 1 110 ? 7.066 2.039 13.430 1.00 83.44 110 THR A CA 1
ATOM 828 C C . THR A 1 110 ? 7.585 2.145 11.996 1.00 83.44 110 THR A C 1
ATOM 830 O O . THR A 1 110 ? 8.737 1.816 11.738 1.00 83.44 110 THR A O 1
ATOM 833 N N . ALA A 1 111 ? 6.715 2.520 11.057 1.00 71.12 111 ALA A N 1
ATOM 834 C CA . ALA A 1 111 ? 7.039 2.617 9.638 1.00 71.12 111 ALA A CA 1
ATOM 835 C C . ALA A 1 111 ? 7.716 3.944 9.254 1.00 71.12 111 ALA A C 1
ATOM 837 O O . ALA A 1 111 ? 8.250 4.036 8.149 1.00 71.12 111 ALA A O 1
ATOM 838 N N . LEU A 1 112 ? 7.654 4.951 10.133 1.00 62.41 112 LEU A N 1
ATOM 839 C CA . LEU A 1 112 ? 8.425 6.191 10.038 1.00 62.41 112 LEU A CA 1
ATOM 840 C C . LEU A 1 112 ? 9.898 5.942 10.391 1.00 62.41 112 LEU A C 1
ATOM 842 O O . LEU A 1 112 ? 10.757 6.494 9.670 1.00 62.41 112 LEU A O 1
#

Sequence (112 aa):
MPNRNPKEDQKTLKIFSSIQVFTACFAGFAHGANDVSNAIAPLTSLIIIYKTVDVRQHGETPIYVLMFGVLAICVGLVTLGYKVIRTVGTKMSHINPASGFTIEFGAAVTAL

Secondary structure (DSSP, 8-state):
---------HHHHHHHHHHHHHHHHHHHHHHHHHHHHHHHHHHHHHHHHHHH---S--SPPPHHHHHHHHHHHHHHHHHHHHHHHHHHHHHT----HHHHHHHHHHHHHHH-

Foldseek 3Di:
DPDPPPVPPVVNLVVLLVVLVVLVVVVCVVVLLVVLCVVLVVVQQVVCCVPPVDNPPPDDRDVVSSVVSSVVVVVCCVVCVVVVCVCCCPPPDPDRSVNSSVVSVVCVVVVD

pLDDT: mean 78.59, std 10.74, range [47.28, 92.5]

Organism: NCBI:txid637853

InterPro domains:
  IPR001204 Phosphate transporter [PF01384] (4-111)
  IPR001204 Phosphate transporter [PTHR11101] (5-111)